Protein AF-A0AAJ1Q7T1-F1 (afdb_monomer_lite)

Sequence (108 aa):
DGSAATCDDFVQAMEDASNVDLSHFRRWYSQSGTPVVTVKDDYNPETEQYTLTISQRTPATPDQAEKQPLHIPFAVELYDNEGKVIPLQKGGHPVNSVLNVTQAEQTF

Secondary structure (DSSP, 8-state):
--S---HHHHHHHHHHHH----TTGGGGGT--SPPEEEEEEEEETTTTEEEEEEEEE---BTTBS------EEEE--EE-TTSPEEPPEETTEE--SEEEE-SSEEE-

Radius of gyration: 17.86 Å; chains: 1; bounding box: 42×29×61 Å

InterPro domains:
  IPR012779 Peptidase M1, alanyl aminopeptidase [PTHR46322] (1-108)
  IPR035414 Peptidase M1, alanyl aminopeptidase, Ig-like fold [PF11940] (33-108)
  IPR038438 Alanyl aminopeptidase, Ig-like domain superfamily [G3DSA:2.60.40.1840] (33-108)

Organism: NCBI:txid178214

Foldseek 3Di:
DPDDDDPVNVVVVVCVVPVDDCVLVCVVVVDDADKDKDWDWDADPVVRDIKIKIAIDGPADPVGRDDAFGFDFAADWDADPVRDTDFDDDPPHGDHRGDGRGHRIDMD

pLDDT: mean 94.83, std 6.36, range [60.09, 98.75]

Structure (mmCIF, N/CA/C/O backbone):
data_AF-A0AAJ1Q7T1-F1
#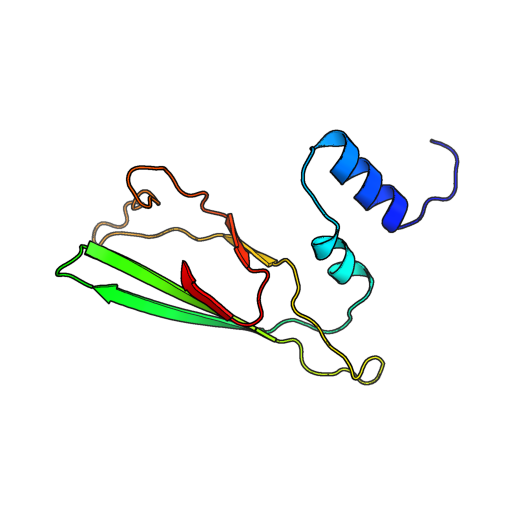
_entry.id   AF-A0AAJ1Q7T1-F1
#
loop_
_atom_site.group_PDB
_atom_site.id
_atom_site.type_symbol
_atom_site.label_atom_id
_atom_site.label_alt_id
_atom_site.label_comp_id
_atom_site.label_asym_id
_atom_site.label_entity_id
_atom_site.label_seq_id
_atom_site.pdbx_PDB_ins_code
_atom_site.Cartn_x
_atom_site.Cartn_y
_atom_site.Cartn_z
_atom_site.occupancy
_atom_site.B_iso_or_equiv
_atom_site.auth_seq_id
_atom_site.auth_comp_id
_atom_site.auth_asym_id
_atom_site.auth_atom_id
_atom_site.pdbx_PDB_model_num
ATOM 1 N N . ASP A 1 1 ? -2.044 10.572 -31.352 1.00 60.09 1 ASP A N 1
ATOM 2 C CA . ASP A 1 1 ? -2.426 9.317 -32.024 1.00 60.09 1 ASP A CA 1
ATOM 3 C C . ASP A 1 1 ? -1.649 9.204 -33.333 1.00 60.09 1 ASP A C 1
ATOM 5 O O . ASP A 1 1 ? -1.382 10.241 -33.934 1.00 60.09 1 ASP A O 1
ATOM 9 N N . GLY A 1 2 ? -1.229 7.998 -33.726 1.00 74.75 2 GLY A N 1
ATOM 10 C CA . GLY A 1 2 ? -0.423 7.753 -34.935 1.00 74.75 2 GLY A CA 1
ATOM 11 C C . GLY A 1 2 ? 1.107 7.721 -34.758 1.00 74.75 2 GLY A C 1
ATOM 12 O O . GLY A 1 2 ? 1.824 7.871 -35.745 1.00 74.75 2 GLY A O 1
ATOM 13 N N . SER A 1 3 ? 1.623 7.524 -33.539 1.00 78.75 3 SER A N 1
ATOM 14 C CA . SER A 1 3 ? 3.065 7.408 -33.245 1.00 78.75 3 SER A CA 1
ATOM 15 C C . SER A 1 3 ? 3.395 6.139 -32.452 1.00 78.75 3 SER A C 1
ATOM 17 O O . SER A 1 3 ? 2.537 5.583 -31.769 1.00 78.75 3 SER A O 1
ATOM 19 N N . ALA A 1 4 ? 4.652 5.690 -32.513 1.00 80.12 4 ALA A N 1
ATOM 20 C CA . ALA A 1 4 ? 5.171 4.717 -31.554 1.00 80.12 4 ALA A CA 1
ATOM 21 C C . ALA A 1 4 ? 5.420 5.431 -30.215 1.00 80.12 4 ALA A C 1
ATOM 23 O O . ALA A 1 4 ? 6.150 6.420 -30.187 1.00 80.12 4 ALA A O 1
ATOM 24 N N . ALA A 1 5 ? 4.792 4.955 -29.141 1.00 83.94 5 ALA A N 1
ATOM 25 C CA . ALA A 1 5 ? 4.919 5.505 -27.791 1.00 83.94 5 ALA A CA 1
ATOM 26 C C . ALA A 1 5 ? 5.642 4.522 -26.858 1.00 83.94 5 ALA A C 1
ATOM 28 O O . ALA A 1 5 ? 5.731 3.324 -27.141 1.00 83.94 5 ALA A O 1
ATOM 29 N N . THR A 1 6 ? 6.150 5.034 -25.743 1.00 88.31 6 THR A N 1
ATOM 30 C CA . THR A 1 6 ? 6.842 4.276 -24.697 1.00 88.31 6 THR A CA 1
ATOM 31 C C . THR A 1 6 ? 5.961 4.088 -23.457 1.00 88.31 6 THR A C 1
ATOM 33 O O . THR A 1 6 ? 4.911 4.713 -23.311 1.00 88.31 6 THR A O 1
ATOM 36 N N . CYS A 1 7 ? 6.388 3.220 -22.533 1.00 85.06 7 CYS A N 1
ATOM 37 C CA . CYS A 1 7 ? 5.716 3.076 -21.236 1.00 85.06 7 CYS A CA 1
ATOM 38 C C . CYS A 1 7 ? 5.755 4.378 -20.416 1.00 85.06 7 CYS A C 1
ATOM 40 O O . CYS A 1 7 ? 4.814 4.654 -19.678 1.00 85.06 7 CYS A O 1
ATOM 42 N N . ASP A 1 8 ? 6.815 5.178 -20.563 1.00 82.56 8 ASP A N 1
ATOM 43 C CA . ASP A 1 8 ? 6.951 6.452 -19.855 1.00 82.56 8 ASP A CA 1
ATOM 44 C C . ASP A 1 8 ? 5.964 7.500 -20.388 1.00 82.56 8 ASP A C 1
ATOM 46 O O . ASP A 1 8 ? 5.305 8.162 -19.592 1.00 82.56 8 ASP A O 1
ATOM 50 N N . ASP A 1 9 ? 5.741 7.550 -21.710 1.00 82.69 9 ASP A N 1
ATOM 51 C CA . ASP A 1 9 ? 4.736 8.439 -22.321 1.00 82.69 9 ASP A CA 1
ATOM 52 C C . ASP A 1 9 ? 3.322 8.171 -21.774 1.00 82.69 9 ASP A C 1
ATOM 54 O O . ASP A 1 9 ? 2.539 9.096 -21.558 1.00 82.69 9 ASP A O 1
ATOM 58 N N . PHE A 1 10 ? 2.988 6.901 -21.521 1.00 82.31 10 PHE A N 1
ATOM 59 C CA . PHE A 1 10 ? 1.696 6.525 -20.944 1.00 82.31 10 PHE A CA 1
ATOM 60 C C . PHE A 1 10 ? 1.563 6.960 -19.478 1.00 82.31 10 PHE A C 1
ATOM 62 O O . PHE A 1 10 ? 0.517 7.479 -19.085 1.00 82.31 10 PHE A O 1
ATOM 69 N N . VAL A 1 11 ? 2.609 6.770 -18.666 1.00 84.69 11 VAL A N 1
ATOM 70 C CA . VAL A 1 11 ? 2.597 7.191 -17.256 1.00 84.69 11 VAL A CA 1
ATOM 71 C C . VAL A 1 11 ? 2.583 8.715 -17.142 1.00 84.69 11 VAL A C 1
ATOM 73 O O . VAL A 1 11 ? 1.823 9.242 -16.332 1.00 84.69 11 VAL A O 1
ATOM 76 N N . GLN A 1 12 ? 3.340 9.420 -17.986 1.00 83.50 12 GLN A N 1
ATOM 77 C CA . GLN A 1 12 ? 3.336 10.882 -18.031 1.00 83.50 12 GLN A CA 1
ATOM 78 C C . GLN A 1 12 ? 1.949 11.422 -18.385 1.00 83.50 12 GLN A C 1
ATOM 80 O O . GLN A 1 12 ? 1.438 12.294 -17.692 1.00 83.50 12 GLN A O 1
ATOM 85 N N . ALA A 1 13 ? 1.288 10.850 -19.397 1.00 86.00 13 ALA A N 1
ATOM 86 C CA . ALA A 1 13 ? -0.064 11.262 -19.766 1.00 86.00 13 ALA A CA 1
ATOM 87 C C . ALA A 1 13 ? -1.075 11.082 -18.615 1.00 86.00 13 ALA A C 1
ATOM 89 O O . ALA A 1 13 ? -1.983 11.898 -18.457 1.00 86.00 13 ALA A O 1
ATOM 90 N N . MET A 1 14 ? -0.923 10.030 -17.802 1.00 86.38 14 MET A N 1
ATOM 91 C CA . MET A 1 14 ? -1.762 9.801 -16.620 1.00 86.38 14 MET A CA 1
ATOM 92 C C . MET A 1 14 ? -1.467 10.797 -15.494 1.00 86.38 14 MET A C 1
ATOM 94 O O . MET A 1 14 ? -2.401 11.311 -14.878 1.00 86.38 14 MET A O 1
ATOM 98 N N . GLU A 1 15 ? -0.193 11.077 -15.228 1.00 87.75 15 GLU A N 1
ATOM 99 C CA . GLU A 1 15 ? 0.251 12.061 -14.234 1.00 87.75 15 GLU A CA 1
ATOM 100 C C . GLU A 1 15 ? -0.257 13.467 -14.589 1.00 87.75 15 GLU A C 1
ATOM 102 O O . GLU A 1 15 ? -0.935 14.096 -13.774 1.00 87.75 15 GLU A O 1
ATOM 107 N N . ASP A 1 16 ? -0.055 13.900 -15.838 1.00 85.00 16 ASP A N 1
ATOM 108 C CA . ASP A 1 16 ? -0.478 15.210 -16.347 1.00 85.00 16 ASP A CA 1
ATOM 109 C C . ASP A 1 16 ? -2.002 15.399 -16.275 1.00 85.00 16 ASP A C 1
ATOM 111 O O . ASP A 1 16 ? -2.494 16.482 -15.958 1.00 85.00 16 ASP A O 1
ATOM 115 N N . ALA A 1 17 ? -2.773 14.347 -16.572 1.00 87.31 17 ALA A N 1
ATOM 116 C CA . ALA A 1 17 ? -4.232 14.417 -16.586 1.00 87.31 17 ALA A CA 1
ATOM 117 C C . ALA A 1 17 ? -4.863 14.339 -15.186 1.00 87.31 17 ALA A C 1
ATOM 119 O O . ALA A 1 17 ? -5.965 14.852 -14.981 1.00 87.31 17 ALA A O 1
ATOM 120 N N . SER A 1 18 ? -4.204 13.669 -14.235 1.00 85.88 18 SER A N 1
ATOM 121 C CA . SER A 1 18 ? -4.768 13.388 -12.907 1.00 85.88 18 SER A CA 1
ATOM 122 C C . SER A 1 18 ? -4.207 14.265 -11.787 1.00 85.88 18 SER A C 1
ATOM 124 O O . SER A 1 18 ? -4.806 14.313 -10.711 1.00 85.88 18 SER A O 1
ATOM 126 N N . ASN A 1 19 ? -3.090 14.965 -12.020 1.00 88.88 19 ASN A N 1
ATOM 127 C CA . ASN A 1 19 ? -2.288 15.638 -10.992 1.00 88.88 19 ASN A CA 1
ATOM 128 C C . ASN A 1 19 ? -1.821 14.696 -9.860 1.00 88.88 19 ASN A C 1
ATOM 130 O O . ASN A 1 19 ? -1.517 15.153 -8.756 1.00 88.88 19 ASN A O 1
ATOM 134 N N . VAL A 1 20 ? -1.789 13.382 -10.107 1.00 88.81 20 VAL A N 1
ATOM 135 C CA . VAL A 1 20 ? -1.242 12.381 -9.184 1.00 88.81 20 VAL A CA 1
ATOM 136 C C . VAL A 1 20 ? 0.214 12.143 -9.553 1.00 88.81 20 VAL A C 1
ATOM 138 O O . VAL A 1 20 ? 0.489 11.748 -10.679 1.00 88.81 20 VAL A O 1
ATOM 141 N N . ASP A 1 21 ? 1.135 12.343 -8.609 1.00 90.75 21 ASP A N 1
ATOM 142 C CA . ASP A 1 21 ? 2.557 12.043 -8.810 1.00 90.75 21 ASP A CA 1
ATOM 143 C C . ASP A 1 21 ? 2.777 10.529 -8.958 1.00 90.75 21 ASP A C 1
ATOM 145 O O . ASP A 1 21 ? 2.539 9.748 -8.032 1.00 90.75 21 ASP A O 1
ATOM 149 N N . LEU A 1 22 ? 3.244 10.118 -10.134 1.00 92.75 22 LEU A N 1
ATOM 150 C CA . LEU A 1 22 ? 3.556 8.738 -10.489 1.00 92.75 22 LEU A CA 1
ATOM 151 C C . LEU A 1 22 ? 5.071 8.512 -10.589 1.00 92.75 22 LEU A C 1
ATOM 153 O O . LEU A 1 22 ? 5.505 7.452 -11.046 1.00 92.75 22 LEU A O 1
ATOM 157 N N . SER A 1 23 ? 5.910 9.460 -10.158 1.00 91.62 23 SER A N 1
ATOM 158 C CA . SER A 1 23 ? 7.378 9.362 -10.229 1.00 91.62 23 SER A CA 1
ATOM 159 C C . SER A 1 23 ? 7.904 8.114 -9.520 1.00 91.62 23 SER A C 1
ATOM 161 O O . SER A 1 23 ? 8.699 7.362 -10.081 1.00 91.62 23 SER A O 1
ATOM 163 N N . HIS A 1 24 ? 7.410 7.828 -8.309 1.00 93.81 24 HIS A N 1
ATOM 164 C CA . HIS A 1 24 ? 7.738 6.588 -7.590 1.00 93.81 24 HIS A CA 1
ATOM 165 C C . HIS A 1 24 ? 7.108 5.372 -8.282 1.00 93.81 24 HIS A C 1
ATOM 167 O O . HIS A 1 24 ? 7.756 4.334 -8.441 1.00 93.81 24 HIS A O 1
ATOM 173 N N . PHE A 1 25 ? 5.864 5.504 -8.745 1.00 94.75 25 PHE A N 1
ATOM 174 C CA . PHE A 1 25 ? 5.121 4.425 -9.395 1.00 94.75 25 PHE A CA 1
ATOM 175 C C . PHE A 1 25 ? 5.810 3.905 -10.669 1.00 94.75 25 PHE A C 1
ATOM 177 O O . PHE A 1 25 ? 5.772 2.702 -10.929 1.00 94.75 25 PHE A O 1
ATOM 184 N N . ARG A 1 26 ? 6.546 4.753 -11.406 1.00 94.25 26 ARG A N 1
ATOM 185 C CA . ARG A 1 26 ? 7.353 4.356 -12.580 1.00 94.25 26 ARG A CA 1
ATOM 186 C C . ARG A 1 26 ? 8.337 3.212 -12.294 1.00 94.25 26 ARG A C 1
ATOM 188 O O . ARG A 1 26 ? 8.651 2.452 -13.207 1.00 94.25 26 ARG A O 1
ATOM 195 N N . ARG A 1 27 ? 8.771 3.007 -11.040 1.00 96.25 27 ARG A N 1
ATOM 196 C CA . ARG A 1 27 ? 9.655 1.885 -10.660 1.00 96.25 27 ARG A CA 1
ATOM 197 C C . ARG A 1 27 ? 9.048 0.507 -10.964 1.00 96.25 27 ARG A C 1
ATOM 199 O O . ARG A 1 27 ? 9.795 -0.439 -11.200 1.00 96.25 27 ARG A O 1
ATOM 206 N N . TRP A 1 28 ? 7.720 0.389 -11.045 1.00 96.31 28 TRP A N 1
ATOM 207 C CA . TRP A 1 28 ? 7.052 -0.841 -11.492 1.00 96.31 28 TRP A CA 1
ATOM 208 C C . TRP A 1 28 ? 7.440 -1.274 -12.911 1.00 96.31 28 TRP A C 1
ATOM 210 O O . TRP A 1 28 ? 7.414 -2.464 -13.207 1.00 96.31 28 TRP A O 1
ATOM 220 N N . TYR A 1 29 ? 7.827 -0.336 -13.777 1.00 94.00 29 TYR A N 1
ATOM 221 C CA . TYR A 1 29 ? 8.230 -0.631 -15.153 1.00 94.00 29 TYR A CA 1
ATOM 222 C C . TYR A 1 29 ? 9.704 -1.032 -15.276 1.00 94.00 29 TYR A C 1
ATOM 224 O O . TYR A 1 29 ? 10.102 -1.580 -16.301 1.00 94.00 29 TYR A O 1
ATOM 232 N N . SER A 1 30 ? 10.521 -0.759 -14.254 1.00 94.12 30 SER A N 1
ATOM 233 C CA . SER A 1 30 ? 11.970 -0.971 -14.297 1.00 94.12 30 SER A CA 1
ATOM 234 C C . SER A 1 30 ? 12.482 -2.010 -13.306 1.00 94.12 30 SER A C 1
ATOM 236 O O . SER A 1 30 ? 13.610 -2.466 -13.471 1.00 94.12 30 SER A O 1
ATOM 238 N N . GLN A 1 31 ? 11.692 -2.423 -12.310 1.00 97.75 31 GLN A N 1
ATOM 239 C CA . GLN A 1 31 ? 12.091 -3.421 -11.317 1.00 97.75 31 GLN A CA 1
ATOM 240 C C . GLN A 1 31 ? 11.340 -4.745 -11.499 1.00 97.75 31 GLN A C 1
ATOM 242 O O . GLN A 1 31 ? 10.125 -4.811 -11.343 1.00 97.75 31 GLN A O 1
ATOM 247 N N . SER A 1 32 ? 12.081 -5.819 -11.770 1.00 96.56 32 SER A N 1
ATOM 248 C CA . SER A 1 32 ? 11.552 -7.179 -11.882 1.00 96.56 32 SER A CA 1
ATOM 249 C C . SER A 1 32 ? 11.356 -7.849 -10.515 1.00 96.56 32 SER A C 1
ATOM 251 O O . SER A 1 32 ? 11.855 -7.387 -9.483 1.00 96.56 32 SER A O 1
ATOM 253 N N . GLY A 1 33 ? 10.670 -8.990 -10.508 1.00 97.12 33 GLY A N 1
ATOM 254 C CA . GLY A 1 33 ? 10.391 -9.762 -9.297 1.00 97.12 33 GLY A CA 1
ATOM 255 C C . GLY A 1 33 ? 9.106 -9.333 -8.591 1.00 97.12 33 GLY A C 1
ATOM 256 O O . GLY A 1 33 ? 8.542 -8.274 -8.848 1.00 97.12 33 GLY A O 1
ATOM 257 N N . THR A 1 34 ? 8.620 -10.200 -7.706 1.00 98.25 34 THR A N 1
ATOM 258 C CA . THR A 1 34 ? 7.356 -9.990 -6.995 1.00 98.25 34 THR A CA 1
ATOM 259 C C . THR A 1 34 ? 7.641 -9.434 -5.598 1.00 98.25 34 THR A C 1
ATOM 261 O O . THR A 1 34 ? 8.360 -10.090 -4.833 1.00 98.25 34 THR A O 1
ATOM 264 N N . PRO A 1 35 ? 7.111 -8.250 -5.236 1.00 98.06 35 PRO A N 1
ATOM 265 C CA . PRO A 1 35 ? 7.270 -7.720 -3.891 1.00 98.06 35 PRO A CA 1
ATOM 266 C C . PRO A 1 35 ? 6.529 -8.599 -2.880 1.00 98.06 35 PRO A C 1
ATOM 268 O O . PRO A 1 35 ? 5.420 -9.073 -3.121 1.00 98.06 35 PRO A O 1
ATOM 271 N N . VAL A 1 36 ? 7.145 -8.791 -1.721 1.00 98.62 36 VAL A N 1
ATOM 272 C CA . VAL A 1 36 ? 6.542 -9.409 -0.543 1.00 98.62 36 VAL A CA 1
ATOM 273 C C . VAL A 1 36 ? 6.137 -8.285 0.394 1.00 98.62 36 VAL A C 1
ATOM 275 O O . VAL A 1 36 ? 6.998 -7.532 0.851 1.00 98.62 36 VAL A O 1
ATOM 278 N N . VAL A 1 37 ? 4.842 -8.196 0.688 1.00 98.56 37 VAL A N 1
ATOM 279 C CA . VAL A 1 37 ? 4.288 -7.269 1.679 1.00 98.56 37 VAL A CA 1
ATOM 280 C C . VAL A 1 37 ? 4.006 -8.045 2.960 1.00 98.56 37 VAL A C 1
ATOM 282 O O . VAL A 1 37 ? 3.329 -9.070 2.930 1.00 98.56 37 VAL A O 1
ATOM 285 N N . THR A 1 38 ? 4.552 -7.579 4.079 1.00 98.69 38 THR A N 1
ATOM 286 C CA . THR A 1 38 ? 4.294 -8.135 5.411 1.00 98.69 38 THR A CA 1
ATOM 287 C C . THR A 1 38 ? 3.477 -7.132 6.202 1.00 98.69 38 THR A C 1
ATOM 289 O O . THR A 1 38 ? 3.853 -5.965 6.290 1.00 98.69 38 THR A O 1
ATOM 292 N N . VAL A 1 39 ? 2.378 -7.596 6.786 1.00 98.62 39 VAL A N 1
ATOM 293 C CA . VAL A 1 39 ? 1.484 -6.783 7.610 1.00 98.62 39 VAL A CA 1
ATOM 294 C C . VAL A 1 39 ? 1.521 -7.318 9.033 1.00 98.62 39 VAL A C 1
ATOM 296 O O . VAL A 1 39 ? 1.460 -8.529 9.246 1.00 98.62 39 VAL A O 1
ATOM 299 N N . LYS A 1 40 ? 1.645 -6.406 9.991 1.00 98.62 40 LYS A N 1
ATOM 300 C CA . LYS A 1 40 ? 1.407 -6.652 11.409 1.00 98.62 40 LYS A CA 1
ATOM 301 C C . LYS A 1 40 ? 0.401 -5.629 11.900 1.00 98.62 40 LYS A C 1
ATOM 303 O O . LYS A 1 40 ? 0.480 -4.464 11.508 1.00 98.62 40 LYS A O 1
ATOM 308 N N . ASP A 1 41 ? -0.508 -6.069 12.744 1.00 98.00 41 ASP A N 1
ATOM 309 C CA . ASP A 1 41 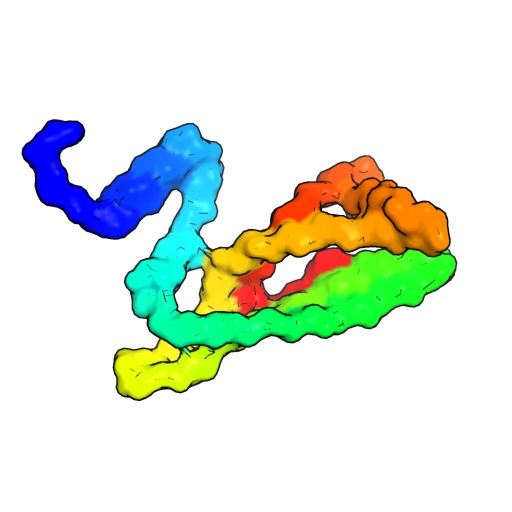? -1.557 -5.258 13.326 1.00 98.00 41 ASP A CA 1
ATOM 310 C C . ASP A 1 41 ? -1.475 -5.243 14.854 1.00 98.00 41 ASP A C 1
ATOM 312 O O . ASP A 1 41 ? -0.948 -6.158 15.488 1.00 98.00 41 ASP A O 1
ATOM 316 N N . ASP A 1 42 ? -1.974 -4.158 15.433 1.00 98.56 42 ASP A N 1
ATOM 317 C CA . ASP A 1 42 ? -2.158 -3.995 16.870 1.00 98.56 42 ASP A CA 1
ATOM 318 C C . ASP A 1 42 ? -3.420 -3.165 17.117 1.00 98.56 42 ASP A C 1
ATOM 320 O O . ASP A 1 42 ? -3.663 -2.168 16.431 1.00 98.56 42 ASP A O 1
ATOM 324 N N . TYR A 1 43 ? -4.227 -3.583 18.090 1.00 98.38 43 TYR A N 1
ATOM 325 C CA . TYR A 1 43 ? -5.380 -2.820 18.549 1.00 98.38 43 TYR A CA 1
ATOM 326 C C . TYR A 1 43 ? -5.181 -2.420 20.005 1.00 98.38 43 TYR A C 1
ATOM 328 O O . TYR A 1 43 ? -5.114 -3.279 20.888 1.00 98.38 43 TYR A O 1
ATOM 336 N N . ASN A 1 44 ? -5.156 -1.113 20.257 1.00 98.25 44 ASN A N 1
ATOM 337 C CA . ASN A 1 44 ? -5.089 -0.567 21.600 1.00 98.25 44 ASN A CA 1
ATOM 338 C C . ASN A 1 44 ? -6.504 -0.206 22.096 1.00 98.25 44 ASN A C 1
ATOM 340 O O . ASN A 1 44 ? -7.097 0.752 21.593 1.00 98.25 44 ASN A O 1
ATOM 344 N N . PRO A 1 45 ? -7.047 -0.919 23.102 1.00 97.19 45 PRO A N 1
ATOM 345 C CA . PRO A 1 45 ? -8.389 -0.659 23.616 1.00 97.19 45 PRO A CA 1
ATOM 346 C C . PRO A 1 45 ? -8.493 0.618 24.462 1.00 97.19 45 PRO A C 1
ATOM 348 O O . PRO A 1 45 ? -9.594 1.124 24.635 1.00 97.19 45 PRO A O 1
ATOM 351 N N . GLU A 1 46 ? -7.389 1.143 25.004 1.00 98.06 46 GLU A N 1
ATOM 352 C CA . GLU A 1 46 ? -7.406 2.375 25.809 1.00 98.06 46 GLU A CA 1
ATOM 353 C C . GLU A 1 46 ? -7.526 3.624 24.934 1.00 98.06 46 GLU A C 1
ATOM 355 O O . GLU A 1 46 ? -8.137 4.614 25.336 1.00 98.06 46 GLU A O 1
ATOM 360 N N . THR A 1 47 ? -6.935 3.586 23.738 1.00 97.25 47 THR A N 1
ATOM 361 C CA . THR A 1 47 ? -6.963 4.697 22.778 1.00 97.25 47 THR A CA 1
ATOM 362 C C . THR A 1 47 ? -7.942 4.479 21.628 1.00 97.25 47 THR A C 1
ATOM 364 O O . THR A 1 47 ? -8.122 5.395 20.828 1.00 97.25 47 THR A O 1
ATOM 367 N N . GLU A 1 48 ? -8.551 3.292 21.537 1.00 97.06 48 GLU A N 1
ATOM 368 C CA . GLU A 1 48 ? -9.396 2.844 20.420 1.00 97.06 48 GLU A CA 1
ATOM 369 C C . GLU A 1 48 ? -8.692 3.000 19.060 1.00 97.06 48 GLU A C 1
ATOM 371 O O . GLU A 1 48 ? -9.294 3.359 18.046 1.00 97.06 48 GLU A O 1
ATOM 376 N N . GLN A 1 49 ? -7.379 2.752 19.038 1.00 98.19 49 GLN A N 1
ATOM 377 C CA . GLN A 1 49 ? -6.551 2.888 17.842 1.00 98.19 49 GLN A CA 1
ATOM 378 C C . GLN A 1 49 ? -6.146 1.526 17.304 1.00 98.19 49 GLN A C 1
ATOM 380 O O . GLN A 1 49 ? -5.572 0.698 18.011 1.00 98.19 49 GLN A O 1
ATOM 385 N N . TYR A 1 50 ? -6.407 1.339 16.015 1.00 98.38 50 TYR A N 1
ATOM 386 C CA . TYR A 1 50 ? -5.903 0.222 15.239 1.00 98.38 50 TYR A CA 1
ATOM 387 C C . TYR A 1 50 ? -4.698 0.680 14.424 1.00 98.38 50 TYR A C 1
ATOM 389 O O . TYR A 1 50 ? -4.786 1.663 13.689 1.00 98.38 50 TYR A O 1
ATOM 397 N N . THR A 1 51 ? -3.584 -0.026 14.570 1.00 98.50 51 THR A N 1
ATOM 398 C CA . THR A 1 51 ? -2.306 0.320 13.953 1.00 98.50 51 THR A CA 1
ATOM 399 C C . THR A 1 51 ? -1.904 -0.765 12.968 1.00 98.50 51 THR A C 1
ATOM 401 O O . THR A 1 51 ? -1.841 -1.937 13.334 1.00 98.50 51 THR A O 1
ATOM 404 N N . LEU A 1 52 ? -1.581 -0.380 11.731 1.00 98.56 52 LEU A N 1
ATOM 405 C CA . LEU A 1 52 ? -1.003 -1.288 10.737 1.00 98.56 52 LEU A CA 1
ATOM 406 C C . LEU A 1 52 ? 0.462 -0.940 10.506 1.00 98.56 52 LEU A C 1
ATOM 408 O O . LEU A 1 52 ? 0.769 0.116 9.956 1.00 98.56 52 LEU A O 1
ATOM 412 N N . THR A 1 53 ? 1.366 -1.853 10.850 1.00 98.69 53 THR A N 1
ATOM 413 C CA . THR A 1 53 ? 2.769 -1.788 10.435 1.00 98.69 53 THR A CA 1
ATOM 414 C C . THR A 1 53 ? 2.953 -2.640 9.188 1.00 98.69 53 THR A C 1
ATOM 416 O O . THR A 1 53 ? 2.841 -3.868 9.221 1.00 98.69 53 THR A O 1
ATOM 419 N N . ILE A 1 54 ? 3.238 -1.976 8.070 1.00 98.75 54 ILE A N 1
ATOM 420 C CA . ILE A 1 54 ? 3.359 -2.596 6.753 1.00 98.75 54 ILE A CA 1
ATOM 421 C C . ILE A 1 54 ? 4.795 -2.447 6.267 1.00 98.75 54 ILE A C 1
ATOM 423 O O . ILE A 1 54 ? 5.306 -1.334 6.139 1.00 98.75 54 ILE A O 1
ATOM 427 N N . SER A 1 55 ? 5.430 -3.570 5.938 1.00 98.62 55 SER A N 1
ATOM 428 C CA . SER A 1 55 ? 6.747 -3.599 5.305 1.00 98.62 55 SER A CA 1
ATOM 429 C C . SER A 1 55 ? 6.705 -4.256 3.933 1.00 98.62 55 SER A C 1
ATOM 431 O O . SER A 1 55 ? 5.869 -5.118 3.659 1.00 98.62 55 SER A O 1
ATOM 433 N N . GLN A 1 56 ? 7.617 -3.845 3.055 1.00 98.75 56 GLN A N 1
ATOM 434 C CA . GLN A 1 56 ? 7.779 -4.418 1.725 1.00 98.75 56 GLN A CA 1
ATOM 435 C C . GLN A 1 56 ? 9.241 -4.732 1.427 1.00 98.75 56 GLN A C 1
ATOM 437 O O . GLN A 1 56 ? 10.159 -4.009 1.818 1.00 98.75 56 GLN A O 1
ATOM 442 N N . ARG A 1 57 ? 9.455 -5.798 0.659 1.00 98.50 57 ARG A N 1
ATOM 443 C CA . ARG A 1 57 ? 10.752 -6.111 0.057 1.00 98.50 57 ARG A CA 1
ATOM 444 C C . ARG A 1 57 ? 10.557 -6.879 -1.237 1.00 98.50 57 ARG A C 1
ATOM 446 O O . ARG A 1 57 ? 9.658 -7.706 -1.326 1.00 98.50 57 ARG A O 1
ATOM 453 N N . THR A 1 58 ? 11.448 -6.693 -2.199 1.00 98.44 58 THR A N 1
ATOM 454 C CA . THR A 1 58 ? 11.515 -7.554 -3.388 1.00 98.44 58 THR A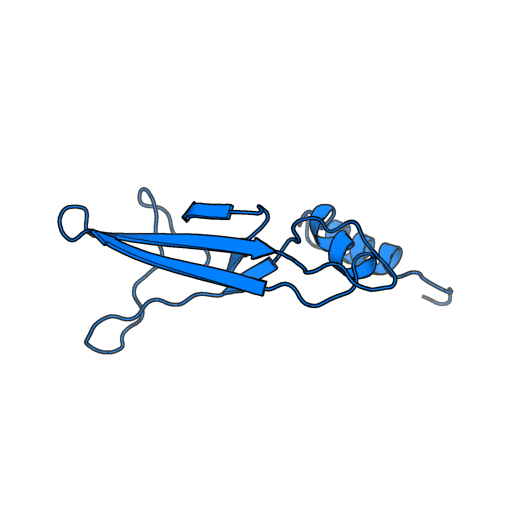 CA 1
ATOM 455 C C . THR A 1 58 ? 12.809 -8.359 -3.307 1.00 98.44 58 THR A C 1
ATOM 457 O O . THR A 1 58 ? 13.868 -7.750 -3.152 1.00 98.44 58 THR A O 1
ATOM 460 N N . PRO A 1 59 ? 12.772 -9.704 -3.334 1.00 97.81 59 PRO A N 1
ATOM 461 C CA . PRO A 1 59 ? 13.989 -10.504 -3.433 1.00 97.81 59 PRO A CA 1
ATOM 462 C C . PRO A 1 59 ? 14.782 -10.163 -4.703 1.00 97.81 59 PRO A C 1
ATOM 464 O O . PRO A 1 59 ? 14.194 -9.836 -5.734 1.00 97.81 59 PRO A O 1
ATOM 467 N N . ALA A 1 60 ? 16.112 -10.262 -4.639 1.00 97.62 60 ALA A N 1
ATOM 468 C CA . ALA A 1 60 ? 16.953 -10.128 -5.826 1.00 97.62 60 ALA A CA 1
ATOM 469 C C . ALA A 1 60 ? 16.565 -11.176 -6.882 1.00 97.62 60 ALA A C 1
ATOM 471 O O . ALA A 1 60 ? 16.233 -12.318 -6.550 1.00 97.62 60 ALA A O 1
ATOM 472 N N . THR A 1 61 ? 16.621 -10.783 -8.150 1.00 97.38 61 THR A N 1
ATOM 473 C CA . THR A 1 61 ? 16.374 -11.661 -9.298 1.00 97.38 61 THR A CA 1
ATOM 474 C C . THR A 1 61 ? 17.671 -11.830 -10.095 1.00 97.38 61 THR A C 1
ATOM 476 O O . THR A 1 61 ? 18.579 -11.010 -9.948 1.00 97.38 61 THR A O 1
ATOM 479 N N . PRO A 1 62 ? 17.817 -12.876 -10.932 1.00 97.62 62 PRO A N 1
ATOM 480 C CA . PRO A 1 62 ? 19.056 -13.098 -11.687 1.00 97.62 62 PRO A CA 1
ATOM 481 C C . PRO A 1 62 ? 19.484 -11.909 -12.561 1.00 97.62 62 PRO A C 1
ATOM 483 O O . PRO A 1 62 ? 20.673 -11.683 -12.760 1.00 97.62 62 PRO A O 1
ATOM 486 N N . ASP A 1 63 ? 18.515 -11.152 -13.072 1.00 96.62 63 ASP A N 1
ATOM 487 C CA . ASP A 1 63 ? 18.688 -9.971 -13.918 1.00 96.62 63 ASP A CA 1
ATOM 488 C C . ASP A 1 63 ? 18.926 -8.674 -13.127 1.00 96.62 63 ASP A C 1
ATOM 490 O O . ASP A 1 63 ? 19.376 -7.683 -13.701 1.00 96.62 63 ASP A O 1
ATOM 494 N N . GLN A 1 64 ? 18.626 -8.656 -11.824 1.00 96.69 64 GLN A N 1
ATOM 495 C CA . GLN A 1 64 ? 18.653 -7.445 -11.004 1.00 96.69 64 GLN A CA 1
ATOM 496 C C . GLN A 1 64 ? 18.979 -7.757 -9.538 1.00 96.69 64 GLN A C 1
ATOM 498 O O . GLN A 1 64 ? 18.136 -8.228 -8.768 1.00 96.69 64 GLN A O 1
ATOM 503 N N . ALA A 1 65 ? 20.212 -7.435 -9.142 1.00 97.19 65 ALA A N 1
ATOM 504 C CA . ALA A 1 65 ? 20.688 -7.597 -7.770 1.00 97.19 65 ALA A CA 1
ATOM 505 C C . ALA A 1 65 ? 20.168 -6.503 -6.820 1.00 97.19 65 ALA A C 1
ATOM 507 O O . ALA A 1 65 ? 19.868 -6.787 -5.662 1.00 97.19 65 ALA A O 1
ATOM 508 N N . GLU A 1 66 ? 20.056 -5.263 -7.303 1.00 97.06 66 GLU A N 1
ATOM 509 C CA . GLU A 1 66 ? 19.521 -4.145 -6.524 1.00 97.06 66 GLU A CA 1
ATOM 510 C C . GLU A 1 66 ? 17.993 -4.100 -6.630 1.00 97.06 66 GLU A C 1
ATOM 512 O O . GLU A 1 66 ? 17.431 -4.240 -7.718 1.00 97.06 66 GLU A O 1
ATOM 517 N N . LYS A 1 67 ? 17.323 -3.894 -5.491 1.00 97.31 67 LYS A N 1
ATOM 518 C CA . LYS A 1 67 ? 15.874 -3.708 -5.395 1.00 97.31 67 LYS A CA 1
ATOM 519 C C . LYS A 1 67 ? 15.574 -2.550 -4.449 1.00 97.31 67 LYS A C 1
ATOM 521 O O . LYS A 1 67 ? 16.222 -2.399 -3.416 1.00 97.31 67 LYS A O 1
ATOM 526 N N . GLN A 1 68 ? 14.563 -1.764 -4.783 1.00 98.12 68 GLN A N 1
ATOM 527 C CA . GLN A 1 68 ? 14.102 -0.604 -4.026 1.00 98.12 68 GLN A CA 1
ATOM 528 C C . GLN A 1 68 ? 12.602 -0.747 -3.693 1.00 98.12 68 GLN A C 1
ATOM 530 O O . GLN A 1 68 ? 11.887 -1.485 -4.383 1.00 98.12 68 GLN A O 1
ATOM 535 N N . PRO A 1 69 ? 12.096 -0.055 -2.654 1.00 98.44 69 PRO A N 1
ATOM 536 C CA . PRO A 1 69 ? 10.666 -0.018 -2.352 1.00 98.44 69 PRO A CA 1
ATOM 537 C C . PRO A 1 69 ? 9.836 0.521 -3.523 1.00 98.44 69 PRO A C 1
ATOM 539 O O . PRO A 1 69 ? 10.220 1.480 -4.196 1.00 98.44 69 PRO A O 1
ATOM 542 N N . LEU A 1 70 ? 8.675 -0.074 -3.760 1.00 98.50 70 LEU A N 1
ATOM 543 C CA . LEU A 1 70 ? 7.709 0.346 -4.771 1.00 98.50 70 LEU A CA 1
ATOM 544 C C . LEU A 1 70 ? 6.639 1.244 -4.142 1.00 98.50 70 LEU A C 1
ATOM 546 O O . LEU A 1 70 ? 6.481 1.276 -2.923 1.00 98.50 70 LEU A O 1
ATOM 550 N N . HIS A 1 71 ? 5.891 1.960 -4.979 1.00 98.38 71 HIS A N 1
ATOM 551 C CA . HIS A 1 71 ? 4.625 2.564 -4.570 1.00 98.38 71 HIS A CA 1
ATOM 552 C C . HIS A 1 71 ? 3.537 1.510 -4.753 1.00 98.38 71 HIS A C 1
ATOM 554 O O . HIS A 1 71 ? 3.149 1.209 -5.881 1.00 98.38 71 HIS A O 1
ATOM 560 N N . ILE A 1 72 ? 3.102 0.899 -3.652 1.00 98.38 72 ILE A N 1
ATOM 561 C CA . ILE A 1 72 ? 2.100 -0.169 -3.638 1.00 98.38 72 ILE A CA 1
ATOM 562 C C . ILE A 1 72 ? 0.769 0.427 -3.149 1.00 98.38 72 ILE A C 1
ATOM 564 O O . ILE A 1 72 ? 0.665 0.764 -1.968 1.00 98.38 72 ILE A O 1
ATOM 568 N N . PRO A 1 73 ? -0.253 0.571 -4.016 1.00 98.06 73 PRO A N 1
ATOM 569 C CA . PRO A 1 73 ? -1.607 0.909 -3.585 1.00 98.06 73 PRO A CA 1
ATOM 570 C C . PRO A 1 73 ? -2.193 -0.270 -2.800 1.00 98.06 73 PRO A C 1
ATOM 572 O O . PRO A 1 73 ? -2.452 -1.331 -3.367 1.00 98.06 73 PRO A O 1
ATOM 575 N N . PHE A 1 74 ? -2.360 -0.108 -1.489 1.00 98.25 74 PHE A N 1
ATOM 576 C CA . PHE A 1 74 ? -2.755 -1.187 -0.584 1.00 98.25 74 PHE A CA 1
ATOM 577 C C . PHE A 1 74 ? -4.145 -0.913 -0.002 1.00 98.25 74 PHE A C 1
ATOM 579 O O . PHE A 1 74 ? -4.293 -0.139 0.940 1.00 98.25 74 PHE A O 1
ATOM 586 N N . ALA A 1 75 ? -5.172 -1.511 -0.609 1.00 98.31 75 ALA A N 1
ATOM 587 C CA . ALA A 1 75 ? -6.561 -1.328 -0.198 1.00 98.31 75 ALA A CA 1
ATOM 588 C C . ALA A 1 75 ? -6.887 -2.117 1.080 1.00 98.31 75 ALA A C 1
ATOM 590 O O . ALA A 1 75 ? -6.581 -3.307 1.166 1.00 98.31 75 ALA A O 1
ATOM 591 N N . VAL A 1 76 ? -7.537 -1.464 2.043 1.00 98.12 76 VAL A N 1
ATOM 592 C CA . VAL A 1 76 ? -7.962 -2.060 3.315 1.00 98.12 76 VAL A CA 1
ATOM 593 C C . VAL A 1 76 ? -9.413 -1.726 3.638 1.00 98.12 76 VAL A C 1
ATOM 595 O O . VAL A 1 76 ? -9.920 -0.664 3.282 1.00 98.12 76 VAL A O 1
ATOM 598 N N . GLU A 1 77 ? -10.065 -2.623 4.368 1.00 98.31 77 GLU A N 1
ATOM 599 C CA . GLU A 1 77 ? -11.371 -2.398 4.981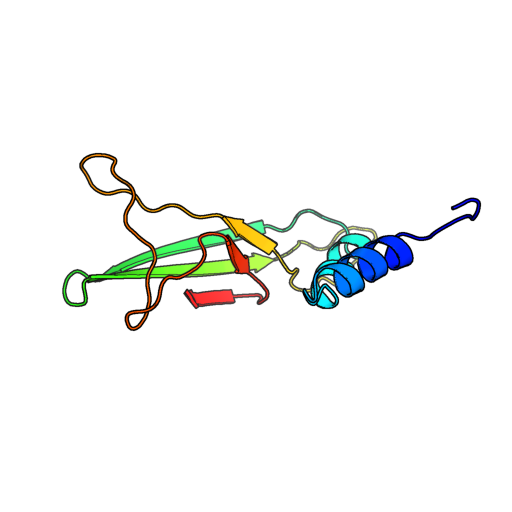 1.00 98.31 77 GLU A CA 1
ATOM 600 C C . GLU A 1 77 ? -11.372 -3.065 6.361 1.00 98.31 77 GLU A C 1
ATOM 602 O O . GLU A 1 77 ? -10.891 -4.191 6.504 1.00 98.31 77 GLU A O 1
ATOM 607 N N . LEU A 1 78 ? -11.848 -2.352 7.384 1.00 98.25 78 LEU A N 1
ATOM 608 C CA . LEU A 1 78 ? -11.923 -2.848 8.760 1.00 98.25 78 LEU A CA 1
ATOM 609 C C . LEU A 1 78 ? -13.366 -3.228 9.079 1.00 98.25 78 LEU A C 1
ATOM 611 O O . LEU A 1 78 ? -14.287 -2.505 8.702 1.00 98.25 78 LEU A O 1
ATOM 615 N N . TYR A 1 79 ? -13.553 -4.331 9.799 1.00 98.38 79 TYR A N 1
ATOM 616 C CA . TYR A 1 79 ? -14.868 -4.852 10.163 1.00 98.38 79 TYR A CA 1
ATOM 617 C C . TYR A 1 79 ? -15.016 -4.963 11.677 1.00 98.38 79 TYR A C 1
ATOM 619 O O . TYR A 1 79 ? -14.073 -5.350 12.369 1.00 98.38 79 TYR A O 1
ATOM 627 N N . ASP A 1 80 ? -16.209 -4.654 12.177 1.00 97.62 80 ASP A N 1
ATOM 628 C CA . ASP A 1 80 ? -16.590 -4.938 13.557 1.00 97.62 80 ASP A CA 1
ATOM 629 C C . ASP A 1 80 ? -17.063 -6.395 13.735 1.00 97.62 80 ASP A C 1
ATOM 631 O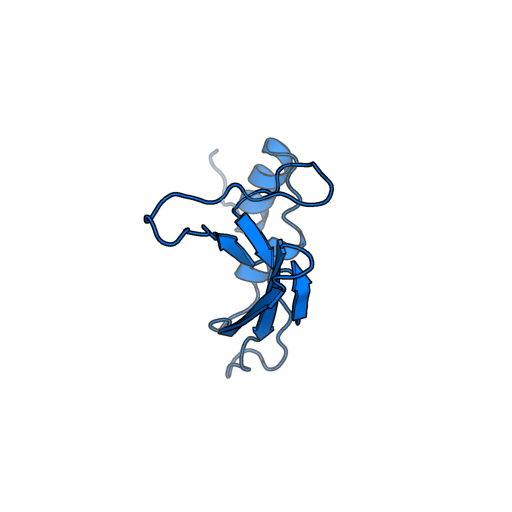 O . ASP A 1 80 ? -17.137 -7.194 12.797 1.00 97.62 80 ASP A O 1
ATOM 635 N N . ASN A 1 81 ? -17.400 -6.756 14.971 1.00 97.44 81 ASN A N 1
ATOM 636 C CA . ASN A 1 81 ? -17.898 -8.083 15.332 1.00 97.44 81 ASN A CA 1
ATOM 637 C C . ASN A 1 81 ? -19.295 -8.407 14.765 1.00 97.44 81 ASN A C 1
ATOM 639 O O . ASN A 1 81 ? -19.712 -9.563 14.821 1.00 97.44 81 ASN A O 1
ATOM 643 N N . GLU A 1 82 ? -20.020 -7.416 14.241 1.00 97.75 82 GLU A N 1
ATOM 644 C CA . GLU A 1 82 ? -21.299 -7.587 13.546 1.00 97.75 82 GLU A CA 1
ATOM 645 C C . GLU A 1 82 ? -21.123 -7.670 12.018 1.00 97.75 82 GLU A C 1
ATOM 647 O O . GLU A 1 82 ? -22.102 -7.865 11.294 1.00 97.75 82 GLU A O 1
ATOM 652 N N . GLY A 1 83 ? -19.887 -7.549 11.516 1.00 97.00 83 GLY A N 1
ATOM 653 C CA . GLY A 1 83 ? -19.570 -7.561 10.090 1.00 97.00 83 GLY A CA 1
ATOM 654 C C . GLY A 1 83 ? -19.857 -6.236 9.381 1.00 97.00 83 GLY A C 1
ATOM 655 O O . GLY A 1 83 ? -19.969 -6.220 8.155 1.00 97.00 83 GLY A O 1
ATOM 656 N N . LYS A 1 84 ? -19.992 -5.124 10.113 1.00 98.25 84 LYS A N 1
ATOM 657 C CA . LYS A 1 84 ? -20.135 -3.788 9.521 1.00 98.25 84 LYS A CA 1
ATOM 658 C C . LYS A 1 84 ? -18.771 -3.142 9.324 1.00 98.25 84 LYS A C 1
ATOM 660 O O . LYS A 1 84 ? -17.845 -3.356 10.102 1.00 98.25 84 LYS A O 1
ATOM 665 N N . VAL A 1 85 ? -18.677 -2.316 8.287 1.00 98.12 85 VAL A N 1
ATOM 666 C CA . VAL A 1 85 ? -17.461 -1.564 7.968 1.00 98.12 85 VAL A CA 1
ATOM 667 C C . VAL A 1 85 ? -17.229 -0.471 9.010 1.00 98.12 85 VAL A C 1
ATOM 669 O O . VAL A 1 85 ? -18.108 0.356 9.259 1.00 98.12 85 VAL A O 1
ATOM 672 N N . ILE A 1 86 ? -16.023 -0.442 9.573 1.00 98.25 86 ILE A N 1
ATOM 673 C CA . ILE A 1 86 ? -15.550 0.611 10.472 1.00 98.25 86 ILE A CA 1
ATOM 674 C C . ILE A 1 86 ? -14.977 1.756 9.617 1.00 98.25 86 ILE A C 1
ATOM 676 O O . ILE A 1 86 ? -14.045 1.527 8.840 1.00 98.25 86 ILE A O 1
ATOM 680 N N . PRO A 1 87 ? -15.487 2.999 9.737 1.00 98.06 87 PRO A N 1
ATOM 681 C CA . PRO A 1 87 ? -14.952 4.139 8.996 1.00 98.06 87 PRO A CA 1
ATOM 682 C C . PRO A 1 87 ? -13.483 4.424 9.338 1.00 98.06 87 PRO A C 1
ATOM 684 O O . PRO A 1 87 ? -13.133 4.617 10.503 1.00 98.06 87 PRO A O 1
ATOM 687 N N . LEU A 1 88 ? -12.630 4.518 8.315 1.00 98.31 88 LEU A N 1
ATOM 688 C CA . LEU A 1 88 ? -11.216 4.858 8.480 1.00 98.31 88 LEU A CA 1
ATOM 689 C C . LEU A 1 88 ? -11.051 6.357 8.748 1.00 98.31 88 LEU A C 1
ATOM 691 O O . LEU A 1 88 ? -11.448 7.196 7.935 1.00 98.31 88 LEU A O 1
ATOM 695 N N . GLN A 1 89 ? -10.435 6.704 9.877 1.00 97.81 89 GLN A N 1
ATOM 696 C CA . GLN A 1 89 ? -10.190 8.091 10.264 1.00 97.81 89 GLN A CA 1
ATOM 697 C C . GLN A 1 89 ? -8.930 8.240 11.121 1.00 97.81 89 GLN A C 1
ATOM 699 O O . GLN A 1 89 ? -8.537 7.319 11.833 1.00 97.81 89 GLN A O 1
ATOM 704 N N . LYS A 1 90 ? -8.314 9.425 11.084 1.00 97.31 90 LYS A N 1
ATOM 705 C CA . LYS A 1 90 ? -7.175 9.795 11.935 1.00 97.31 90 LYS A CA 1
ATOM 706 C C . LYS A 1 90 ? -7.239 11.283 12.258 1.00 97.31 90 LYS A C 1
ATOM 708 O O . LYS A 1 90 ? -7.411 12.106 11.363 1.00 97.31 90 LYS A O 1
ATOM 713 N N . GLY A 1 91 ? -7.139 11.636 13.542 1.00 95.88 91 GLY A N 1
ATOM 714 C CA . GLY A 1 91 ? -7.196 13.037 13.984 1.00 95.88 91 GLY A CA 1
ATOM 715 C C . GLY A 1 91 ? -8.487 13.771 13.592 1.00 95.88 91 GLY A C 1
ATOM 716 O O . GLY A 1 91 ? -8.440 14.965 13.325 1.00 95.88 91 GLY A O 1
ATOM 717 N N . GLY A 1 92 ? -9.620 13.062 13.507 1.00 95.38 92 GLY A N 1
ATOM 718 C CA . GLY A 1 92 ? -10.917 13.632 13.117 1.00 95.38 92 GLY A CA 1
ATOM 719 C C . GLY A 1 92 ? -11.133 13.797 11.608 1.00 95.38 92 GLY A C 1
ATOM 720 O O . GLY A 1 92 ? -12.165 14.326 11.198 1.00 95.38 92 GLY A O 1
ATOM 721 N N . HIS A 1 93 ? -10.197 13.339 10.773 1.00 97.44 93 HIS A N 1
ATOM 722 C CA . HIS A 1 93 ? -10.313 13.394 9.318 1.00 97.44 93 HIS A CA 1
ATOM 723 C C . HIS A 1 93 ? -10.452 11.992 8.712 1.00 97.44 93 HIS A C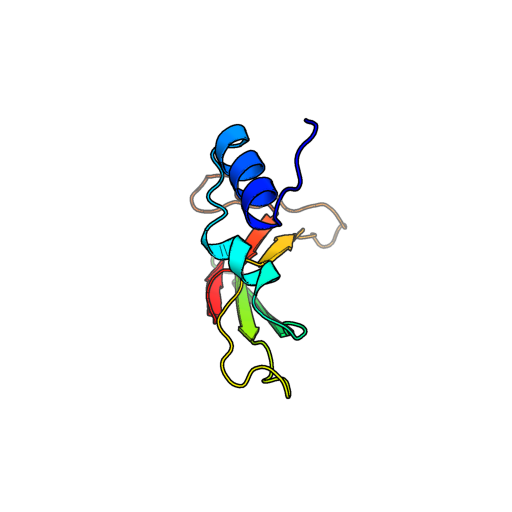 1
ATOM 725 O O . HIS A 1 93 ? -9.765 11.073 9.169 1.00 97.44 93 HIS A O 1
ATOM 731 N N . PRO A 1 94 ? -11.292 11.812 7.673 1.00 97.62 94 PRO A N 1
ATOM 732 C CA . PRO A 1 94 ? -11.361 10.559 6.931 1.00 97.62 94 PRO A CA 1
ATOM 733 C C . PRO A 1 94 ? -10.010 10.189 6.315 1.00 97.62 94 PRO A C 1
ATOM 735 O O . PRO A 1 94 ? -9.297 11.048 5.793 1.00 97.62 94 PRO A O 1
ATOM 738 N N . VAL A 1 95 ? -9.688 8.900 6.338 1.00 98.06 95 VAL A N 1
ATOM 739 C CA . VAL A 1 95 ? -8.508 8.329 5.679 1.00 98.06 95 VAL A CA 1
ATOM 740 C C . VAL A 1 95 ? -8.977 7.497 4.488 1.00 98.06 95 VAL A C 1
ATOM 742 O O . VAL A 1 95 ? -9.968 6.776 4.577 1.00 98.06 95 VAL A O 1
ATOM 745 N N . ASN A 1 96 ? -8.289 7.615 3.350 1.00 97.81 96 ASN A N 1
ATOM 746 C CA . ASN A 1 96 ? -8.598 6.802 2.175 1.00 97.81 96 ASN A CA 1
ATOM 747 C C . ASN A 1 96 ? -8.290 5.320 2.458 1.00 97.81 96 ASN A C 1
ATOM 749 O O . ASN A 1 96 ? -7.270 5.012 3.071 1.00 97.81 96 ASN A O 1
ATOM 753 N N . SER A 1 97 ? -9.143 4.407 1.991 1.00 97.44 97 SER A N 1
ATOM 754 C CA . SER A 1 97 ? -8.943 2.960 2.144 1.00 97.44 97 SER A CA 1
ATOM 755 C C . SER A 1 97 ? -7.772 2.411 1.334 1.00 97.44 97 SER A C 1
ATOM 757 O O . SER A 1 97 ? -7.273 1.336 1.646 1.00 97.44 97 SER A O 1
ATOM 759 N N . VAL A 1 98 ? -7.299 3.135 0.320 1.00 98.25 98 VAL A N 1
ATOM 760 C CA . VAL A 1 98 ? -6.081 2.812 -0.422 1.00 98.25 98 VAL A CA 1
ATOM 761 C C . VAL A 1 98 ? -4.891 3.480 0.259 1.00 98.25 98 VAL A C 1
ATOM 763 O O . VAL A 1 98 ? -4.617 4.667 0.072 1.00 98.25 98 VAL A O 1
ATOM 766 N N . LEU A 1 99 ? -4.163 2.695 1.049 1.00 98.06 99 LEU A N 1
ATOM 767 C CA . LEU A 1 99 ? -2.946 3.130 1.721 1.00 98.06 99 LEU A CA 1
ATOM 768 C C . LEU A 1 99 ? -1.791 3.205 0.715 1.00 98.06 99 LEU A C 1
ATOM 770 O O . LEU A 1 99 ? -1.547 2.272 -0.052 1.00 98.06 99 LEU A O 1
ATOM 774 N N . ASN A 1 100 ? -1.048 4.311 0.735 1.00 98.25 100 ASN A N 1
ATOM 775 C CA . ASN A 1 100 ? 0.138 4.491 -0.100 1.00 98.25 100 ASN A CA 1
ATOM 776 C C . ASN A 1 100 ? 1.359 3.864 0.579 1.00 98.25 100 ASN A C 1
ATOM 778 O O . ASN A 1 100 ? 2.096 4.542 1.293 1.00 98.25 100 ASN A O 1
ATOM 782 N N . VAL A 1 101 ? 1.585 2.570 0.351 1.00 98.44 101 VAL A N 1
ATOM 783 C CA . VAL A 1 101 ? 2.737 1.844 0.899 1.00 98.44 101 VAL A CA 1
ATOM 784 C C . VAL A 1 101 ? 3.956 2.144 0.023 1.00 98.44 101 VAL A C 1
ATOM 786 O O . VAL A 1 101 ? 4.140 1.534 -1.027 1.00 98.44 101 VAL A O 1
ATOM 789 N N . THR A 1 102 ? 4.776 3.117 0.431 1.00 98.31 102 THR A N 1
ATOM 790 C CA . THR A 1 102 ? 5.905 3.635 -0.379 1.00 98.31 102 THR A CA 1
ATOM 791 C C . THR A 1 102 ? 7.276 3.363 0.238 1.00 98.31 102 THR A C 1
ATOM 793 O O . THR A 1 102 ? 8.277 3.277 -0.471 1.00 98.31 102 THR A O 1
ATOM 796 N N . GLN A 1 103 ? 7.337 3.182 1.557 1.00 98.56 103 GLN A N 1
ATOM 797 C CA . GLN A 1 103 ? 8.579 2.915 2.285 1.00 98.56 103 GLN A CA 1
ATOM 798 C C . GLN A 1 103 ? 8.825 1.415 2.477 1.00 98.56 103 GLN A C 1
ATOM 800 O O . GLN A 1 103 ? 7.920 0.604 2.279 1.00 98.56 103 GLN A O 1
ATOM 805 N N . ALA A 1 104 ? 10.053 1.054 2.868 1.00 98.25 104 ALA A N 1
ATOM 806 C CA . ALA A 1 104 ? 10.415 -0.320 3.225 1.00 98.25 104 ALA A CA 1
ATOM 807 C C . ALA A 1 104 ? 9.635 -0.824 4.450 1.00 98.25 104 ALA A C 1
ATOM 809 O O . ALA A 1 104 ? 9.259 -1.989 4.493 1.00 98.25 104 ALA A O 1
ATOM 810 N N . GLU A 1 105 ? 9.360 0.062 5.406 1.00 98.69 105 GLU A N 1
ATOM 811 C CA . GLU A 1 105 ? 8.472 -0.148 6.547 1.00 98.69 105 GLU A CA 1
ATOM 812 C C . GLU A 1 105 ? 7.781 1.182 6.860 1.00 98.69 105 GLU A C 1
ATOM 814 O O . GLU A 1 105 ? 8.429 2.227 6.817 1.00 98.69 105 GLU A O 1
ATOM 819 N N . GLN A 1 106 ? 6.475 1.152 7.125 1.00 98.00 106 GLN A N 1
ATOM 820 C CA . GLN A 1 106 ? 5.711 2.315 7.573 1.00 98.00 106 GLN A CA 1
ATOM 821 C C . GLN A 1 106 ? 4.520 1.894 8.436 1.00 98.00 106 GLN A C 1
ATOM 823 O O . GLN A 1 106 ? 4.040 0.762 8.342 1.00 98.00 106 GLN A O 1
ATOM 828 N N . THR A 1 107 ? 4.035 2.830 9.246 1.00 98.38 107 THR A N 1
ATOM 829 C CA . THR A 1 107 ? 2.893 2.625 10.136 1.00 98.38 107 THR A CA 1
ATOM 830 C C . THR A 1 107 ? 1.771 3.593 9.782 1.00 98.38 107 THR A C 1
ATOM 832 O O . THR A 1 107 ? 2.025 4.787 9.598 1.00 98.38 107 THR A O 1
ATOM 835 N N . PHE A 1 108 ? 0.547 3.077 9.705 1.00 97.69 108 PHE A N 1
ATOM 836 C CA . PHE A 1 108 ? -0.673 3.844 9.446 1.00 97.69 108 PHE A CA 1
ATOM 837 C C . PHE A 1 108 ? -1.495 4.005 10.721 1.00 97.69 108 PHE A C 1
ATOM 839 O O . PHE A 1 108 ? -1.661 2.986 11.427 1.00 97.69 108 PHE A O 1
#